Protein AF-A0A938X0Y0-F1 (afdb_monomer_lite)

pLDDT: mean 92.91, std 8.95, range [56.06, 98.44]

Secondary structure (DSSP, 8-state):
-HHHHHTTT-HHHHHHHHHHHHHTHHHHHHHHHHHHHHHHHTHHHHHHHHHHHHHHHHHHHHHHHHHHHHHHHHHHHHTT-HHHHHHHHH-HHHHHHHHHHTT-

Organism: NCBI:txid1871024

Foldseek 3Di:
DVVLVVCVVPPVSVVVVVVVCVVCVVVVVVVVVVVVVVCVVCVVVVVVVVVVVVVVVVVVVVVVVVVLLVVLVVVCVVVVVVVLNVVCVVDVVSVVVSCVVVVD

Sequence (104 aa):
MEEYQKHTKDKLYQSVMDIIVRANHEMFEEAKEMCDALRELFADEFKENRQEGLQEGRQEGLQKGRSEINRLILKLSELGRTDDILKAAQDPAYQEQLLKELHL

Radius of gyration: 26.64 Å; chains: 1; bounding box: 43×38×66 Å

Structure (mmCIF, N/CA/C/O backbone):
data_AF-A0A938X0Y0-F1
#
_entry.id   AF-A0A938X0Y0-F1
#
loop_
_atom_site.group_PDB
_atom_site.id
_atom_site.type_symbol
_atom_site.label_atom_id
_atom_site.label_alt_id
_atom_site.label_comp_id
_atom_site.label_asym_id
_atom_site.label_entity_id
_atom_site.label_seq_id
_atom_site.pdbx_PDB_ins_code
_atom_site.Cartn_x
_atom_site.Cartn_y
_atom_site.Cartn_z
_atom_site.occupancy
_atom_site.B_iso_or_equiv
_atom_site.auth_seq_id
_atom_site.auth_comp_id
_atom_site.auth_asym_id
_atom_site.auth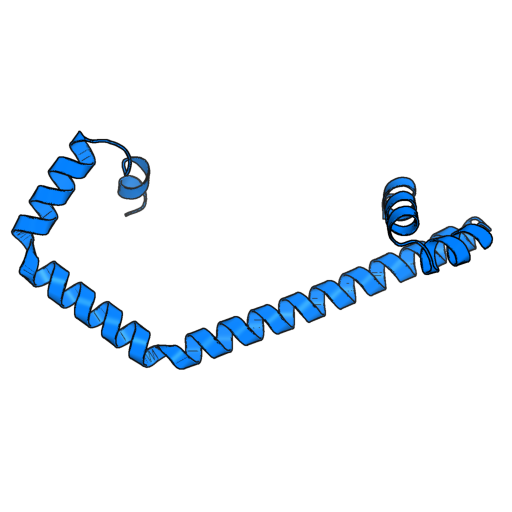_atom_id
_atom_site.pdbx_PDB_model_num
ATOM 1 N N . MET A 1 1 ? 22.850 11.785 -16.398 1.00 56.69 1 MET A N 1
ATOM 2 C CA . MET A 1 1 ? 21.398 11.538 -16.572 1.00 56.69 1 MET A CA 1
ATOM 3 C C . MET A 1 1 ? 20.553 12.300 -15.550 1.00 56.69 1 MET A C 1
ATOM 5 O O . MET A 1 1 ? 19.610 12.955 -15.960 1.00 56.69 1 MET A O 1
ATOM 9 N N . GLU A 1 2 ? 20.882 12.306 -14.254 1.00 56.06 2 GLU A N 1
ATOM 10 C CA . GLU A 1 2 ? 20.095 13.049 -13.241 1.00 56.06 2 GLU A CA 1
ATOM 11 C C . GLU A 1 2 ? 20.083 14.576 -13.440 1.00 56.06 2 GLU A C 1
ATOM 13 O O . GLU A 1 2 ? 19.043 15.213 -13.297 1.00 56.06 2 GLU A O 1
ATOM 18 N N . GLU A 1 3 ? 21.203 15.181 -13.847 1.00 63.69 3 GLU A N 1
ATOM 19 C CA . GLU A 1 3 ? 21.230 16.606 -14.223 1.00 63.69 3 GLU A CA 1
ATOM 20 C C . GLU A 1 3 ? 20.402 16.902 -15.482 1.00 63.69 3 GLU A C 1
ATOM 22 O O . GLU A 1 3 ? 19.782 17.958 -15.569 1.00 63.69 3 GLU A O 1
ATOM 27 N N . TYR A 1 4 ? 20.301 15.939 -16.408 1.00 61.44 4 TYR A N 1
ATOM 28 C CA . TYR A 1 4 ? 19.458 16.053 -17.605 1.00 61.44 4 TYR A CA 1
ATOM 29 C C . TYR A 1 4 ? 17.969 16.073 -17.239 1.00 61.44 4 TYR A C 1
ATOM 31 O O . TYR A 1 4 ? 17.189 16.819 -17.831 1.00 61.44 4 TYR A O 1
ATOM 39 N N . GLN A 1 5 ? 17.563 15.301 -16.225 1.00 64.12 5 GLN A N 1
ATOM 40 C CA . GLN A 1 5 ? 16.169 15.238 -15.781 1.00 64.12 5 GLN A CA 1
ATOM 41 C C . GLN A 1 5 ? 15.659 16.580 -15.236 1.00 64.12 5 GLN A C 1
ATOM 43 O O . GLN A 1 5 ? 14.490 16.908 -15.438 1.00 64.12 5 GLN A O 1
ATOM 48 N N . LYS A 1 6 ? 16.528 17.397 -14.623 1.00 75.44 6 LYS A N 1
ATOM 49 C CA . LYS A 1 6 ? 16.171 18.707 -14.041 1.00 75.44 6 LYS A CA 1
ATOM 50 C C . LYS A 1 6 ? 15.736 19.744 -15.085 1.00 75.44 6 LYS A C 1
ATOM 52 O O . LYS A 1 6 ? 14.957 20.636 -14.761 1.00 75.44 6 LYS A O 1
ATOM 57 N N . HIS A 1 7 ? 16.184 19.601 -16.333 1.00 76.38 7 HIS A N 1
ATOM 58 C CA . HIS A 1 7 ? 15.926 20.547 -17.427 1.00 76.38 7 HIS A CA 1
ATOM 59 C C . HIS A 1 7 ? 15.012 19.978 -18.520 1.00 76.38 7 HIS A C 1
ATOM 61 O O . HIS A 1 7 ? 14.861 20.568 -19.585 1.00 76.38 7 HIS A O 1
ATOM 67 N N . THR A 1 8 ? 14.326 18.864 -18.249 1.00 68.31 8 THR A N 1
ATOM 68 C CA . THR A 1 8 ? 13.420 18.191 -19.203 1.00 68.31 8 THR A CA 1
ATOM 69 C C . THR A 1 8 ? 12.276 19.063 -19.721 1.00 68.31 8 THR A C 1
ATOM 71 O O . THR A 1 8 ? 11.734 18.781 -20.789 1.00 68.31 8 THR A O 1
ATOM 74 N N . LYS A 1 9 ? 11.905 20.122 -18.993 1.00 79.31 9 LYS A N 1
ATOM 75 C CA . LYS A 1 9 ? 10.863 21.084 -19.391 1.00 79.31 9 LYS A CA 1
ATOM 76 C C . LYS A 1 9 ? 11.409 22.346 -20.079 1.00 79.31 9 LYS A C 1
ATOM 78 O O . LYS A 1 9 ? 10.615 23.179 -20.507 1.00 79.31 9 LYS A O 1
ATOM 83 N N . ASP A 1 10 ? 12.729 22.510 -20.171 1.00 90.44 10 ASP A N 1
ATOM 84 C CA . ASP A 1 10 ? 13.368 23.664 -20.810 1.00 90.44 10 ASP A CA 1
ATOM 85 C C . ASP A 1 10 ? 13.421 23.481 -22.337 1.00 90.44 10 ASP A C 1
ATOM 87 O O . ASP A 1 10 ? 13.921 22.476 -22.845 1.00 90.44 10 ASP A O 1
ATOM 91 N N . LYS A 1 11 ? 12.919 24.471 -23.085 1.00 88.44 11 LYS A N 1
ATOM 92 C CA . LYS A 1 11 ? 12.840 24.427 -24.555 1.00 88.44 11 LYS A CA 1
ATOM 93 C C . LYS A 1 11 ? 14.208 24.404 -25.234 1.00 88.44 11 LYS A C 1
ATOM 95 O O . LYS A 1 11 ? 14.354 23.757 -26.272 1.00 88.44 11 LYS A O 1
ATOM 100 N N . LEU A 1 12 ? 15.197 25.112 -24.689 1.00 87.19 12 LEU A N 1
ATOM 101 C CA . LEU A 1 12 ? 16.545 25.131 -25.254 1.00 87.19 12 LEU A CA 1
ATOM 102 C C . LEU A 1 12 ? 17.204 23.768 -25.050 1.00 87.19 12 LEU A C 1
ATOM 104 O O . LEU A 1 12 ? 17.816 23.230 -25.968 1.00 87.19 12 LEU A O 1
ATOM 108 N N . TYR A 1 13 ? 16.992 23.176 -23.876 1.00 85.44 13 TYR A N 1
ATOM 109 C CA . TYR A 1 13 ? 17.501 21.851 -23.547 1.00 85.44 13 TYR A CA 1
ATOM 110 C C . TYR A 1 13 ? 16.877 20.758 -24.419 1.00 85.44 13 TYR A C 1
ATOM 112 O O . TYR A 1 13 ? 17.591 19.932 -24.979 1.00 85.44 13 TYR A O 1
ATOM 120 N N . GLN A 1 14 ? 15.555 20.804 -24.611 1.00 84.62 14 GLN A N 1
ATOM 121 C CA . GLN A 1 14 ? 14.851 19.920 -25.543 1.00 84.62 14 GLN A CA 1
ATOM 122 C C . GLN A 1 14 ? 15.371 20.069 -26.978 1.00 84.62 14 GLN A C 1
ATOM 124 O O . GLN A 1 14 ? 15.600 19.065 -27.643 1.00 84.62 14 GLN A O 1
ATOM 129 N N . SER A 1 15 ? 15.613 21.302 -27.439 1.00 90.62 15 SER A N 1
ATOM 130 C CA . SER A 1 15 ? 16.130 21.561 -28.792 1.00 90.62 15 SER A CA 1
ATOM 131 C C . SER A 1 15 ? 17.540 20.997 -28.991 1.00 90.62 15 SER A C 1
ATOM 133 O O . SER A 1 15 ? 17.821 20.385 -30.018 1.00 90.62 15 SER A O 1
ATOM 135 N N . VAL A 1 16 ? 18.431 21.165 -28.007 1.00 89.19 16 VAL A N 1
ATOM 136 C CA . VAL A 1 16 ? 19.791 20.603 -28.057 1.00 89.19 16 VAL A CA 1
ATOM 137 C C . VAL A 1 16 ? 19.754 19.075 -27.986 1.00 89.19 16 VAL A C 1
ATOM 139 O O . VAL A 1 16 ? 20.443 18.415 -28.760 1.00 89.19 16 VAL A O 1
ATOM 142 N N . MET A 1 17 ? 18.919 18.505 -27.114 1.00 86.56 17 MET A N 1
ATOM 143 C CA . MET A 1 17 ? 18.736 17.055 -27.008 1.00 86.56 17 MET A CA 1
ATOM 144 C C . MET A 1 17 ? 18.234 16.454 -28.324 1.00 86.56 17 MET A C 1
ATOM 146 O O . MET A 1 17 ? 18.763 15.447 -28.778 1.00 86.56 17 MET A O 1
ATOM 150 N N . ASP A 1 18 ? 17.260 17.095 -28.968 1.00 87.69 18 ASP A N 1
ATOM 151 C CA . ASP A 1 18 ? 16.726 16.664 -30.258 1.00 87.69 18 ASP A CA 1
ATOM 152 C C . ASP A 1 18 ? 17.795 16.672 -31.367 1.00 87.69 18 ASP A C 1
ATOM 154 O O . ASP A 1 18 ? 17.884 15.725 -32.145 1.00 87.69 18 ASP A O 1
ATOM 158 N N . ILE A 1 19 ? 18.675 17.683 -31.406 1.00 92.38 19 ILE A N 1
ATOM 159 C CA . ILE A 1 19 ? 19.820 17.704 -32.334 1.00 92.38 19 ILE A CA 1
ATOM 160 C C . ILE A 1 19 ? 20.770 16.531 -32.057 1.00 92.38 19 ILE A C 1
ATOM 162 O O . ILE A 1 19 ? 21.205 15.866 -32.996 1.00 92.38 19 ILE A O 1
ATOM 166 N N . ILE A 1 20 ? 21.081 16.257 -30.785 1.00 90.19 20 ILE A N 1
ATOM 167 C CA . ILE A 1 20 ? 21.983 15.164 -30.387 1.00 90.19 20 ILE A CA 1
ATOM 168 C C . ILE A 1 20 ? 21.394 13.800 -30.760 1.00 90.19 20 ILE A C 1
ATOM 170 O O . ILE A 1 20 ? 22.111 12.960 -31.303 1.00 90.19 20 ILE A O 1
ATOM 174 N N . VAL A 1 21 ? 20.104 13.578 -30.497 1.00 88.88 21 VAL A N 1
ATOM 175 C CA . VAL A 1 21 ? 19.412 12.326 -30.838 1.00 88.88 21 VAL A CA 1
ATOM 176 C C . VAL A 1 21 ? 19.357 12.142 -32.352 1.00 88.88 21 VAL A C 1
ATOM 178 O O . VAL A 1 21 ? 19.672 11.061 -32.836 1.00 88.88 21 VAL A O 1
ATOM 181 N N . ARG A 1 22 ? 19.048 13.199 -33.117 1.00 92.12 22 ARG A N 1
ATOM 182 C CA . ARG A 1 22 ? 19.049 13.141 -34.588 1.00 92.12 22 ARG A CA 1
ATOM 183 C C . ARG A 1 22 ? 20.434 12.863 -35.166 1.00 92.12 22 ARG A C 1
ATOM 185 O O . ARG A 1 22 ? 20.548 12.082 -36.104 1.00 92.12 22 ARG A O 1
ATOM 192 N N . ALA A 1 23 ? 21.481 13.473 -34.610 1.00 95.31 23 ALA A N 1
ATOM 193 C CA . ALA A 1 23 ? 22.857 13.254 -35.054 1.00 95.31 23 ALA A CA 1
ATOM 194 C C . ALA A 1 23 ? 23.357 11.826 -34.771 1.00 95.31 23 ALA A C 1
ATOM 196 O O . ALA A 1 23 ? 24.213 11.336 -35.498 1.00 95.31 23 ALA A O 1
ATOM 197 N N . ASN A 1 24 ? 22.815 11.164 -33.744 1.00 92.75 24 ASN A N 1
ATOM 198 C CA . ASN A 1 24 ? 23.195 9.809 -33.333 1.00 92.75 24 ASN A CA 1
ATOM 199 C C . ASN A 1 24 ? 22.053 8.795 -33.535 1.00 92.75 24 ASN A C 1
ATOM 201 O O . ASN A 1 24 ? 21.948 7.833 -32.778 1.00 92.75 24 ASN A O 1
ATOM 205 N N . HIS A 1 25 ? 21.177 9.025 -34.519 1.00 91.75 25 HIS A N 1
ATOM 206 C CA . HIS A 1 25 ? 19.918 8.289 -34.668 1.00 91.75 25 HIS A CA 1
ATOM 207 C C . HIS A 1 25 ? 20.098 6.765 -34.695 1.00 91.75 25 HIS A C 1
ATOM 209 O O . HIS A 1 25 ? 19.419 6.074 -33.943 1.00 91.75 25 HIS A O 1
ATOM 215 N N . GLU A 1 26 ? 21.047 6.256 -35.487 1.00 93.75 26 GLU A N 1
ATOM 216 C CA . GLU A 1 26 ? 21.318 4.814 -35.609 1.00 93.75 26 GLU A CA 1
ATOM 217 C C . GLU A 1 26 ? 21.705 4.194 -34.260 1.00 93.75 26 GLU A C 1
ATOM 219 O O . GLU A 1 26 ? 21.086 3.229 -33.823 1.00 93.75 26 GLU A O 1
ATOM 224 N N . MET A 1 27 ? 22.639 4.817 -33.532 1.00 92.38 27 MET A N 1
ATOM 225 C CA . MET A 1 27 ? 23.035 4.355 -32.196 1.00 92.38 27 MET A CA 1
ATOM 226 C C . MET A 1 27 ? 21.871 4.362 -31.196 1.00 92.38 27 MET A C 1
ATOM 228 O O . MET A 1 27 ? 21.796 3.495 -30.327 1.00 92.38 27 MET A O 1
ATOM 232 N N . PHE A 1 28 ? 20.979 5.354 -31.272 1.00 90.19 28 PHE A N 1
ATOM 233 C CA . PHE A 1 28 ? 19.819 5.428 -30.383 1.00 90.19 28 PHE A CA 1
ATOM 234 C C . PHE A 1 28 ? 18.756 4.380 -30.720 1.00 90.19 28 PHE A C 1
ATOM 236 O O . PHE A 1 28 ? 18.164 3.826 -29.792 1.00 90.19 28 PHE A O 1
ATOM 243 N N . GLU A 1 29 ? 18.516 4.095 -32.002 1.00 91.94 29 GLU A N 1
ATOM 244 C CA . GLU A 1 29 ? 17.595 3.027 -32.399 1.00 91.94 29 GLU A CA 1
ATOM 245 C C . GLU A 1 29 ? 18.154 1.649 -32.028 1.00 91.94 29 GLU A C 1
ATOM 247 O O . GLU A 1 29 ? 17.438 0.881 -31.398 1.00 91.94 29 GLU A O 1
ATOM 252 N N . GLU A 1 30 ? 19.440 1.366 -32.261 1.00 93.62 30 GLU A N 1
ATOM 253 C CA . GLU A 1 30 ? 20.067 0.106 -31.820 1.00 93.62 30 GLU A CA 1
ATOM 254 C C . GLU A 1 30 ? 19.972 -0.080 -30.298 1.00 93.62 30 GLU A C 1
ATOM 256 O O . GLU A 1 30 ? 19.603 -1.146 -29.798 1.00 93.62 30 GLU A O 1
ATOM 261 N N . ALA A 1 31 ? 20.258 0.979 -29.532 1.00 92.12 31 ALA A N 1
ATOM 262 C CA . ALA A 1 31 ? 20.13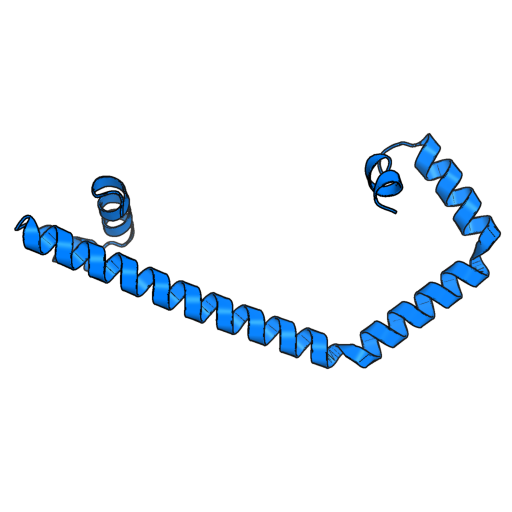2 0.942 -28.079 1.00 92.12 31 ALA A CA 1
ATOM 263 C C . ALA A 1 31 ? 18.681 0.696 -27.634 1.00 92.12 31 ALA A C 1
ATOM 265 O O . ALA A 1 31 ? 18.445 -0.008 -26.647 1.00 92.12 31 ALA A O 1
ATOM 266 N N . LYS A 1 32 ? 17.705 1.265 -28.348 1.00 91.50 32 LYS A N 1
ATOM 267 C CA . LYS A 1 32 ? 16.278 1.085 -28.079 1.00 91.50 32 LYS A CA 1
ATOM 268 C C . LYS A 1 32 ? 15.810 -0.327 -28.423 1.00 91.50 32 LYS A C 1
ATOM 270 O O . LYS A 1 32 ? 15.167 -0.940 -27.578 1.00 91.50 32 LYS A O 1
ATOM 275 N N . GLU A 1 33 ? 16.178 -0.863 -29.584 1.00 95.75 33 GLU A N 1
ATOM 276 C CA . GLU A 1 33 ? 15.878 -2.245 -29.976 1.00 95.75 33 GLU A CA 1
ATOM 277 C C . GLU A 1 33 ? 16.458 -3.240 -28.969 1.00 95.75 33 GLU A C 1
ATOM 279 O O . GLU A 1 33 ? 15.763 -4.151 -28.522 1.00 95.75 33 GLU A O 1
ATOM 284 N N . MET A 1 34 ? 17.698 -3.021 -28.521 1.00 94.94 34 MET A N 1
ATOM 285 C CA . MET A 1 34 ? 18.298 -3.833 -27.465 1.00 94.94 34 MET A CA 1
ATOM 286 C C . MET A 1 34 ? 17.517 -3.719 -26.146 1.00 94.94 34 MET A C 1
ATOM 288 O O . MET A 1 34 ? 17.289 -4.727 -25.481 1.00 94.94 34 MET A O 1
ATOM 292 N N . CYS A 1 35 ? 17.077 -2.517 -25.755 1.00 95.19 35 CYS A N 1
ATOM 293 C CA . CYS A 1 35 ? 16.248 -2.340 -24.559 1.00 95.19 35 CYS A CA 1
ATOM 294 C C . CYS A 1 35 ? 14.906 -3.068 -24.673 1.00 95.19 35 CYS A C 1
ATOM 296 O O . CYS A 1 35 ? 14.452 -3.654 -23.691 1.00 95.19 35 CYS A O 1
ATOM 298 N N . ASP A 1 36 ? 14.270 -3.027 -25.840 1.00 96.44 36 ASP A N 1
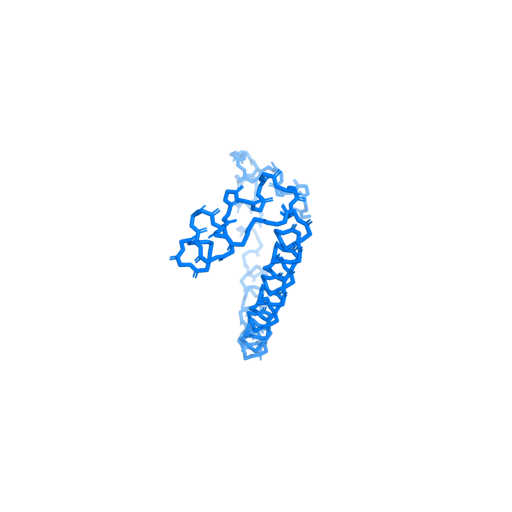ATOM 299 C CA . ASP A 1 36 ? 12.993 -3.692 -26.078 1.00 96.44 36 ASP A CA 1
ATOM 300 C C . ASP A 1 36 ? 13.170 -5.220 -26.072 1.00 96.44 36 ASP A C 1
ATOM 302 O O . ASP A 1 36 ? 12.440 -5.903 -25.355 1.00 96.44 36 ASP A O 1
ATOM 306 N N . ALA A 1 37 ? 14.220 -5.750 -26.709 1.00 96.56 37 ALA A N 1
ATOM 307 C CA . ALA A 1 37 ? 14.570 -7.172 -26.653 1.00 96.56 37 ALA A CA 1
ATOM 308 C C . ALA A 1 37 ? 14.886 -7.647 -25.224 1.00 96.56 37 ALA A C 1
ATOM 310 O O . ALA A 1 37 ? 14.462 -8.728 -24.820 1.00 96.56 37 ALA A O 1
ATOM 311 N N . LEU A 1 38 ? 15.586 -6.835 -24.424 1.00 96.44 38 LEU A N 1
ATOM 312 C CA . LEU A 1 38 ? 15.819 -7.132 -23.007 1.00 96.44 38 LEU A CA 1
ATOM 313 C C . LEU A 1 38 ? 14.509 -7.126 -22.209 1.00 96.44 38 LEU A C 1
ATOM 315 O O . LEU A 1 38 ? 14.303 -7.999 -21.369 1.00 96.44 38 LEU A O 1
ATOM 319 N N . ARG A 1 39 ? 13.596 -6.179 -22.463 1.00 95.00 39 ARG A N 1
ATOM 320 C CA . ARG A 1 39 ? 12.277 -6.178 -21.806 1.00 95.00 39 ARG A CA 1
ATOM 321 C C . ARG A 1 39 ? 11.451 -7.399 -22.175 1.00 95.00 39 ARG A C 1
ATOM 323 O O . ARG A 1 39 ? 10.753 -7.910 -21.307 1.00 95.00 39 ARG A O 1
ATOM 330 N N . GLU A 1 40 ? 11.513 -7.844 -23.425 1.00 96.62 40 GLU A N 1
ATOM 331 C CA . GLU A 1 40 ? 10.853 -9.071 -23.867 1.00 96.62 40 GLU A CA 1
ATOM 332 C C . GLU A 1 40 ? 11.474 -10.306 -23.208 1.00 96.62 40 GLU A C 1
ATOM 334 O O . GLU A 1 40 ? 10.739 -11.141 -22.683 1.00 96.62 40 GLU A O 1
ATOM 339 N N . LEU A 1 41 ? 12.808 -10.379 -23.147 1.00 97.62 41 LEU A N 1
ATOM 340 C CA . LEU A 1 41 ? 13.541 -11.474 -22.507 1.00 97.62 41 LEU A CA 1
ATOM 341 C C . LEU A 1 41 ? 13.169 -11.634 -21.026 1.00 97.62 41 LEU A C 1
ATOM 343 O O . LEU A 1 41 ? 12.987 -12.754 -20.558 1.00 97.62 41 LEU A O 1
ATOM 347 N N . PHE A 1 42 ? 13.019 -10.520 -20.306 1.00 97.00 42 PHE A N 1
ATOM 348 C CA . PHE A 1 42 ? 12.685 -10.496 -18.878 1.00 97.00 42 PHE A CA 1
ATOM 349 C C . PHE A 1 42 ? 11.194 -10.246 -18.599 1.00 97.00 42 PHE A C 1
ATOM 351 O O . PHE A 1 42 ? 10.810 -9.959 -17.464 1.00 97.00 42 PHE A O 1
ATOM 358 N N . ALA A 1 43 ? 10.326 -10.331 -19.614 1.00 96.75 43 ALA A N 1
ATOM 359 C CA . ALA A 1 43 ? 8.919 -9.957 -19.479 1.00 96.75 43 ALA A CA 1
ATOM 360 C C . ALA A 1 43 ? 8.194 -10.768 -18.398 1.00 96.75 43 ALA A C 1
ATOM 362 O O . ALA A 1 43 ? 7.358 -10.223 -17.674 1.00 96.75 43 ALA A O 1
ATOM 363 N N . ASP A 1 44 ? 8.504 -12.058 -18.290 1.00 96.25 44 ASP A N 1
ATOM 364 C CA . ASP A 1 44 ? 7.877 -12.937 -17.308 1.00 96.25 44 ASP A CA 1
ATOM 365 C C . ASP A 1 44 ? 8.444 -12.714 -15.904 1.00 96.25 44 ASP A C 1
ATOM 367 O O . ASP A 1 44 ? 7.657 -12.543 -14.976 1.00 96.25 44 ASP A O 1
ATOM 371 N N . GLU A 1 45 ? 9.759 -12.529 -15.757 1.00 97.25 45 GLU A N 1
ATOM 372 C CA . GLU A 1 45 ? 10.370 -12.142 -14.477 1.00 97.25 45 GLU A CA 1
ATOM 373 C C . GLU A 1 45 ? 9.796 -10.816 -13.953 1.00 97.25 45 GLU A C 1
ATOM 375 O O . GLU A 1 45 ? 9.497 -10.680 -12.767 1.00 97.25 45 GLU A O 1
ATOM 380 N N . PHE A 1 46 ? 9.568 -9.818 -14.815 1.00 95.69 46 PHE A N 1
ATOM 381 C CA . PHE A 1 46 ? 8.922 -8.569 -14.395 1.00 95.69 46 PHE A CA 1
ATOM 382 C C . PHE A 1 46 ? 7.476 -8.776 -13.938 1.00 95.69 46 PHE A C 1
ATOM 384 O O . PHE A 1 46 ? 7.029 -8.118 -12.992 1.00 95.69 46 PHE A O 1
ATOM 391 N N . LYS A 1 47 ? 6.725 -9.670 -14.592 1.00 96.62 47 LYS A N 1
ATOM 392 C CA . LYS A 1 47 ? 5.360 -10.006 -14.165 1.00 96.62 47 LYS A CA 1
ATOM 393 C C . LYS A 1 47 ? 5.370 -10.729 -12.825 1.00 96.62 47 LYS A C 1
ATOM 395 O O . LYS A 1 47 ? 4.561 -10.369 -11.973 1.00 96.62 47 LYS A O 1
ATOM 400 N N . GLU A 1 48 ? 6.253 -11.706 -12.647 1.00 97.50 48 GLU A N 1
ATOM 401 C CA . GLU A 1 48 ? 6.405 -12.474 -11.409 1.00 97.50 48 GLU A CA 1
ATOM 402 C C . GLU A 1 48 ? 6.784 -11.554 -10.251 1.00 97.50 48 GLU A C 1
ATOM 404 O O . GLU A 1 48 ? 6.006 -11.432 -9.308 1.00 97.50 48 GLU A O 1
ATOM 409 N N . ASN A 1 49 ? 7.856 -10.772 -10.389 1.00 97.25 49 ASN A N 1
ATOM 410 C CA . ASN A 1 49 ? 8.280 -9.794 -9.382 1.00 97.25 49 ASN A CA 1
ATOM 411 C C . ASN A 1 49 ? 7.158 -8.804 -9.018 1.00 97.25 49 ASN A C 1
ATOM 413 O O . ASN A 1 49 ? 6.957 -8.457 -7.853 1.00 97.25 49 ASN A O 1
ATOM 417 N N . ARG A 1 50 ? 6.377 -8.343 -10.007 1.00 97.44 50 ARG A N 1
ATOM 418 C CA . ARG A 1 50 ? 5.226 -7.466 -9.750 1.00 97.44 50 ARG A CA 1
ATOM 419 C C . ARG A 1 50 ? 4.127 -8.185 -8.970 1.00 97.44 50 ARG A C 1
ATOM 421 O O . ARG A 1 50 ? 3.494 -7.570 -8.113 1.00 97.44 50 ARG A O 1
ATOM 428 N N . GLN A 1 51 ? 3.846 -9.443 -9.293 1.00 97.88 51 GLN A N 1
ATOM 429 C CA . GLN A 1 51 ? 2.852 -10.235 -8.573 1.00 97.88 51 GLN A CA 1
ATOM 430 C C . GLN A 1 51 ? 3.302 -10.534 -7.145 1.00 97.88 51 GLN A C 1
ATOM 432 O O . GLN A 1 51 ? 2.490 -10.384 -6.236 1.00 97.88 51 GLN A O 1
ATOM 437 N N . GLU A 1 52 ? 4.566 -10.895 -6.943 1.00 97.94 52 GLU A N 1
ATOM 438 C CA . GLU A 1 52 ? 5.161 -11.102 -5.622 1.00 97.94 52 GLU A CA 1
ATOM 439 C C . GLU A 1 52 ? 5.060 -9.833 -4.779 1.00 97.94 52 GLU A C 1
ATOM 441 O O . GLU A 1 52 ? 4.443 -9.865 -3.718 1.00 97.94 52 GLU A O 1
ATOM 446 N N . GLY A 1 53 ? 5.497 -8.682 -5.297 1.00 98.25 53 GLY A N 1
ATOM 447 C CA . GLY A 1 53 ? 5.387 -7.412 -4.572 1.00 98.25 53 GLY A CA 1
ATOM 448 C C . GLY A 1 53 ? 3.941 -7.029 -4.220 1.00 98.25 53 GLY A C 1
ATOM 449 O O . GLY A 1 53 ? 3.671 -6.502 -3.139 1.00 98.25 53 GLY A O 1
ATOM 450 N N . LEU A 1 54 ? 2.970 -7.332 -5.091 1.00 98.12 54 LEU A N 1
ATOM 451 C CA . LEU A 1 54 ? 1.546 -7.137 -4.782 1.00 98.12 54 LEU A CA 1
ATOM 452 C C . LEU A 1 54 ? 1.047 -8.097 -3.693 1.00 98.12 54 LEU A C 1
ATOM 454 O O . LEU A 1 54 ? 0.214 -7.709 -2.868 1.00 98.12 54 LEU A O 1
ATOM 458 N N . GLN A 1 55 ? 1.515 -9.345 -3.699 1.00 98.25 55 GLN A N 1
ATOM 459 C CA . GLN A 1 55 ? 1.167 -10.334 -2.683 1.00 98.25 55 GLN A CA 1
ATOM 460 C C . GLN A 1 55 ? 1.773 -9.969 -1.329 1.00 98.25 55 GLN A C 1
ATOM 462 O O . GLN A 1 55 ? 1.040 -9.943 -0.340 1.00 98.25 55 GLN A O 1
ATOM 467 N N . GLU A 1 56 ? 3.057 -9.625 -1.288 1.00 98.19 56 GLU A N 1
ATOM 468 C CA . GLU A 1 56 ? 3.755 -9.168 -0.087 1.00 98.19 56 GLU A CA 1
ATOM 469 C C . GLU A 1 56 ? 3.086 -7.923 0.491 1.00 98.19 56 GLU A C 1
ATOM 471 O O . GLU A 1 56 ? 2.686 -7.930 1.654 1.00 98.19 56 GLU A O 1
ATOM 476 N N . GLY A 1 57 ? 2.836 -6.900 -0.333 1.00 98.44 57 GLY A N 1
ATOM 477 C CA . GLY A 1 57 ? 2.163 -5.680 0.112 1.00 98.44 57 GLY A CA 1
ATOM 478 C C . GLY A 1 57 ? 0.753 -5.939 0.655 1.00 98.44 57 GLY A C 1
ATOM 479 O O . GLY A 1 57 ? 0.344 -5.346 1.656 1.00 98.44 57 GLY A O 1
ATOM 480 N N . ARG A 1 58 ? 0.003 -6.875 0.053 1.00 98.31 58 ARG A N 1
ATOM 481 C CA . ARG A 1 58 ? -1.304 -7.297 0.580 1.00 98.31 58 ARG A CA 1
ATOM 482 C C . ARG A 1 58 ? -1.163 -8.020 1.919 1.00 98.31 58 ARG A C 1
ATOM 484 O O . ARG A 1 58 ? -1.950 -7.753 2.826 1.00 98.31 58 ARG A O 1
ATOM 491 N N . GLN A 1 59 ? -0.211 -8.943 2.048 1.00 98.25 59 GLN A N 1
ATOM 492 C CA . GLN A 1 59 ? 0.015 -9.673 3.295 1.00 98.25 59 GLN A CA 1
ATOM 493 C C . GLN A 1 59 ? 0.451 -8.732 4.419 1.00 98.25 59 GLN A C 1
ATOM 495 O O . GLN A 1 59 ? -0.115 -8.795 5.509 1.00 98.25 59 GLN A O 1
ATOM 500 N N . GLU A 1 60 ? 1.385 -7.823 4.145 1.00 98.19 60 GLU A N 1
ATOM 501 C CA . GLU A 1 60 ? 1.848 -6.820 5.099 1.00 98.19 60 GLU A CA 1
ATOM 502 C C . GLU A 1 60 ? 0.698 -5.901 5.534 1.00 98.19 60 GLU A C 1
ATOM 504 O O . GLU A 1 60 ? 0.497 -5.688 6.730 1.00 98.19 60 GLU A O 1
ATOM 509 N N . GLY A 1 61 ? -0.120 -5.422 4.589 1.00 98.06 61 GLY A N 1
ATOM 510 C CA . GLY A 1 61 ? -1.303 -4.613 4.892 1.00 98.06 61 GLY A CA 1
ATOM 511 C C . GLY A 1 61 ? -2.321 -5.347 5.771 1.00 98.06 61 GLY A C 1
ATOM 512 O O . GLY A 1 61 ? -2.822 -4.784 6.744 1.00 98.06 61 GLY A O 1
ATOM 513 N N . LEU A 1 62 ? -2.587 -6.627 5.490 1.00 97.94 62 LEU A N 1
ATOM 514 C CA . LEU A 1 62 ? -3.475 -7.455 6.313 1.00 97.94 62 LEU A CA 1
ATOM 515 C C . LEU A 1 62 ? -2.913 -7.690 7.720 1.00 97.94 62 LEU A C 1
ATOM 517 O O . LEU A 1 62 ? -3.672 -7.673 8.690 1.00 97.94 62 LEU A O 1
ATOM 521 N N . GLN A 1 63 ? -1.604 -7.920 7.848 1.00 97.94 63 GLN A N 1
ATOM 522 C CA . GLN A 1 63 ? -0.957 -8.091 9.149 1.00 97.94 63 GLN A CA 1
ATOM 523 C C . GLN A 1 63 ? -0.991 -6.799 9.970 1.00 97.94 63 GLN A C 1
ATOM 525 O O . GLN A 1 63 ? -1.373 -6.845 11.141 1.00 97.94 63 GLN A O 1
ATOM 530 N N . LYS A 1 64 ? -0.661 -5.654 9.357 1.00 96.88 64 LYS A N 1
ATOM 531 C CA . LYS A 1 64 ? -0.750 -4.331 9.993 1.00 96.88 64 LYS A CA 1
ATOM 532 C C . LYS A 1 64 ? -2.169 -4.043 10.467 1.00 96.88 64 LYS A C 1
ATOM 534 O O . LYS A 1 64 ? -2.355 -3.809 11.656 1.00 96.88 64 LYS A O 1
ATOM 539 N N . GLY A 1 65 ? -3.164 -4.205 9.593 1.00 96.12 65 GLY A N 1
ATOM 540 C CA . GLY A 1 65 ? -4.567 -4.004 9.954 1.00 96.12 65 GLY A CA 1
ATOM 541 C C . GLY A 1 65 ? -5.016 -4.910 11.105 1.00 96.12 65 GLY A C 1
ATOM 542 O O . GLY A 1 65 ? -5.610 -4.439 12.068 1.00 96.12 65 GLY A O 1
ATOM 543 N N . ARG A 1 66 ? -4.669 -6.207 11.087 1.00 97.06 66 ARG A N 1
ATOM 544 C CA . ARG A 1 66 ? -4.966 -7.113 12.216 1.00 97.06 66 ARG A CA 1
ATOM 545 C C . ARG A 1 66 ? -4.316 -6.650 13.520 1.00 97.06 66 ARG A C 1
ATOM 547 O O . ARG A 1 66 ? -4.950 -6.727 14.568 1.00 97.06 66 ARG A O 1
ATOM 554 N N . SER A 1 67 ? -3.069 -6.189 13.463 1.00 97.06 67 SER A N 1
ATOM 555 C CA . SER A 1 67 ? -2.348 -5.679 14.631 1.00 97.06 67 SER A CA 1
ATOM 556 C C . SER A 1 67 ? -3.004 -4.416 15.199 1.00 97.06 67 SER A C 1
ATOM 558 O O . SER A 1 67 ? -3.243 -4.340 16.405 1.00 97.06 67 SER A O 1
ATOM 560 N N . GLU A 1 68 ? -3.371 -3.464 14.338 1.00 96.62 68 GLU A N 1
ATOM 561 C CA . GLU A 1 68 ? -4.068 -2.227 14.715 1.00 96.62 68 GLU A CA 1
ATOM 562 C C . GLU A 1 68 ? -5.417 -2.521 15.380 1.00 96.62 68 GLU A C 1
ATOM 564 O O . GLU A 1 68 ? -5.690 -2.011 16.468 1.00 96.62 68 GLU A O 1
ATOM 569 N N . ILE A 1 69 ? -6.222 -3.418 14.799 1.00 96.38 69 ILE A N 1
ATOM 570 C CA . ILE A 1 69 ? -7.519 -3.800 15.374 1.00 96.38 69 ILE A CA 1
ATOM 571 C C . ILE A 1 69 ? -7.354 -4.532 16.704 1.00 96.38 69 ILE A C 1
ATOM 573 O O . ILE A 1 69 ? -8.074 -4.237 17.657 1.00 96.38 69 ILE A O 1
ATOM 577 N N . ASN A 1 70 ? -6.385 -5.439 16.820 1.00 97.56 70 ASN A N 1
ATOM 578 C CA . ASN A 1 70 ? -6.112 -6.105 18.093 1.00 97.56 70 ASN A CA 1
ATOM 579 C C . ASN A 1 70 ? -5.707 -5.095 19.174 1.00 97.56 70 ASN A C 1
ATOM 581 O O . ASN A 1 70 ? 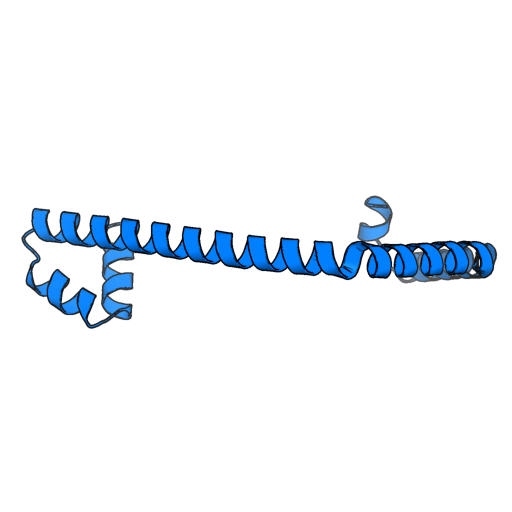-6.183 -5.178 20.308 1.00 97.56 70 ASN A O 1
ATOM 585 N N . ARG A 1 71 ? -4.870 -4.113 18.822 1.00 97.75 71 ARG A N 1
ATOM 586 C CA . ARG A 1 71 ? -4.451 -3.047 19.736 1.00 97.75 71 ARG A CA 1
ATOM 587 C C . ARG A 1 71 ? -5.632 -2.176 20.161 1.00 97.75 71 ARG A C 1
ATOM 589 O O . ARG A 1 71 ? -5.752 -1.863 21.344 1.00 97.75 71 ARG A O 1
ATOM 596 N N . LEU A 1 72 ? -6.527 -1.851 19.229 1.00 97.75 72 LEU A N 1
ATOM 597 C CA . LEU A 1 72 ? -7.763 -1.127 19.510 1.00 97.75 72 LEU A CA 1
ATOM 598 C C . LEU A 1 72 ? -8.666 -1.897 20.484 1.00 97.75 72 LEU A C 1
ATOM 600 O O . LEU A 1 72 ? -9.096 -1.334 21.487 1.00 97.75 72 LEU A O 1
ATOM 604 N N . ILE A 1 73 ? -8.913 -3.186 20.231 1.00 97.62 73 ILE A N 1
ATOM 605 C CA . ILE A 1 73 ? -9.758 -4.037 21.085 1.00 97.62 73 ILE A CA 1
ATOM 606 C C . ILE A 1 73 ? -9.195 -4.114 22.506 1.00 97.62 73 ILE A C 1
ATOM 608 O O . ILE A 1 73 ? -9.945 -3.950 23.472 1.00 97.62 73 ILE A O 1
ATOM 612 N N . LEU A 1 74 ? -7.884 -4.336 22.645 1.00 97.88 74 LEU A N 1
ATOM 613 C CA . LEU A 1 74 ? -7.222 -4.357 23.950 1.00 97.88 74 LEU A CA 1
ATOM 614 C C . LEU A 1 74 ? -7.388 -3.015 24.662 1.00 97.88 74 LEU A C 1
ATOM 616 O O . LEU A 1 74 ? -7.810 -2.986 25.816 1.00 97.88 74 LEU A O 1
ATOM 620 N N . LYS A 1 75 ? -7.146 -1.902 23.959 1.00 97.75 75 LYS A N 1
ATOM 621 C CA . LYS A 1 75 ? -7.233 -0.571 24.558 1.00 97.75 75 LYS A CA 1
ATOM 622 C C . LYS A 1 75 ? -8.646 -0.218 25.014 1.00 97.75 75 LYS A C 1
ATOM 624 O O . LYS A 1 75 ? -8.825 0.309 26.108 1.00 97.75 75 LYS A O 1
ATOM 629 N N . LEU A 1 76 ? -9.657 -0.532 24.208 1.00 97.88 76 LEU A N 1
ATOM 630 C CA . LEU A 1 76 ? -11.058 -0.326 24.578 1.00 97.88 76 LEU A CA 1
ATOM 631 C C . LEU A 1 76 ? -11.469 -1.217 25.755 1.00 97.88 76 LEU A C 1
ATOM 633 O O . LEU A 1 76 ? -12.203 -0.761 26.631 1.00 97.88 76 LEU A O 1
ATOM 637 N N . SER A 1 77 ? -10.957 -2.450 25.815 1.00 97.12 77 SER A N 1
ATOM 638 C CA . SER A 1 77 ? -11.200 -3.370 26.932 1.00 97.12 77 SER A CA 1
ATOM 639 C C . SER A 1 77 ? -10.590 -2.854 28.239 1.00 97.12 77 SER A C 1
ATOM 641 O O . SER A 1 77 ? -11.268 -2.857 29.262 1.00 97.12 77 SER A O 1
ATOM 643 N N . GLU A 1 78 ? -9.352 -2.345 28.205 1.00 97.00 78 GLU A N 1
ATOM 644 C CA . GLU A 1 78 ? -8.696 -1.692 29.353 1.00 97.00 78 GLU A CA 1
ATOM 645 C C . GLU A 1 78 ? -9.495 -0.488 29.875 1.00 97.00 78 GLU A C 1
ATOM 647 O O . GLU A 1 78 ? -9.553 -0.253 31.079 1.00 97.00 78 GLU A O 1
ATOM 652 N N . LEU A 1 79 ? -10.116 0.273 28.969 1.00 96.88 79 LEU A N 1
ATOM 653 C CA . LEU A 1 79 ? -10.936 1.442 29.293 1.00 96.88 79 LEU A CA 1
ATOM 654 C C . LEU A 1 79 ? -12.383 1.088 29.682 1.00 96.88 79 LEU A C 1
ATOM 656 O O . LEU A 1 79 ? -13.159 1.988 29.995 1.00 96.88 79 LEU A O 1
ATOM 660 N N . GLY A 1 80 ? -12.772 -0.191 29.629 1.00 96.62 80 GLY A N 1
ATOM 661 C CA . GLY A 1 80 ? -14.149 -0.631 29.878 1.00 96.62 80 GLY A CA 1
ATOM 662 C C . GLY A 1 80 ? -15.164 -0.175 28.820 1.00 96.62 80 GLY A C 1
ATOM 663 O O . GLY A 1 80 ? -16.366 -0.198 29.070 1.00 96.62 80 GLY A O 1
ATOM 664 N N . ARG A 1 81 ? -14.708 0.242 27.632 1.00 97.38 81 ARG A N 1
ATOM 665 C CA . ARG A 1 81 ? -15.537 0.752 26.524 1.00 97.38 81 ARG A CA 1
ATOM 666 C C . ARG A 1 81 ? -16.041 -0.389 25.634 1.00 97.38 81 ARG A C 1
ATOM 668 O O . ARG A 1 81 ? -15.773 -0.428 24.436 1.00 97.38 81 ARG A O 1
ATOM 675 N N . THR A 1 82 ? -16.738 -1.363 26.219 1.00 95.44 82 THR A N 1
ATOM 676 C CA . THR A 1 82 ? -17.144 -2.591 25.508 1.00 95.44 82 THR A CA 1
ATOM 677 C C . THR A 1 82 ? -18.166 -2.334 24.392 1.00 95.44 82 THR A C 1
ATOM 679 O O . THR A 1 82 ? -18.092 -2.980 23.347 1.00 95.44 82 THR A O 1
ATOM 682 N N . ASP A 1 83 ? -19.060 -1.355 24.555 1.00 97.00 83 ASP A N 1
ATOM 683 C CA . ASP A 1 83 ? -20.022 -0.965 23.509 1.00 97.00 83 ASP A CA 1
ATOM 684 C C . ASP A 1 83 ? -19.320 -0.426 22.252 1.00 97.00 83 ASP A C 1
ATOM 686 O O . ASP A 1 83 ? -19.725 -0.723 21.124 1.00 97.00 83 ASP A O 1
ATOM 690 N N . ASP A 1 84 ? -18.210 0.294 22.435 1.00 97.69 84 ASP A N 1
ATOM 691 C CA . ASP A 1 84 ? -17.423 0.836 21.328 1.00 97.69 84 ASP A CA 1
ATOM 692 C C . ASP A 1 84 ? -16.718 -0.269 20.539 1.00 97.69 84 ASP A C 1
ATOM 694 O O . ASP A 1 84 ? -16.565 -0.136 19.328 1.00 97.69 84 ASP A O 1
ATOM 698 N N . ILE A 1 85 ? -16.361 -1.391 21.177 1.00 96.50 85 ILE A N 1
ATOM 699 C CA . ILE A 1 85 ? -15.821 -2.572 20.482 1.00 96.50 85 ILE A CA 1
ATOM 700 C C . ILE A 1 85 ? -16.866 -3.128 19.511 1.00 96.50 85 ILE A C 1
ATOM 702 O O . ILE A 1 85 ? -16.560 -3.378 18.344 1.00 96.50 85 ILE A O 1
ATOM 706 N N . LEU A 1 86 ? -18.107 -3.301 19.978 1.00 96.31 86 LEU A N 1
ATOM 707 C CA . LEU A 1 86 ? -19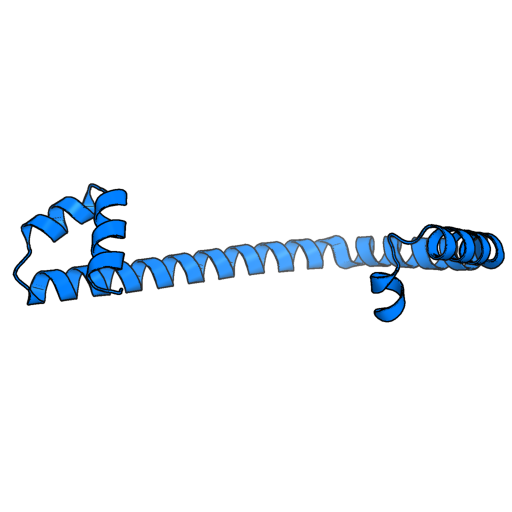.196 -3.820 19.148 1.00 96.31 86 LEU A CA 1
ATOM 708 C C . LEU A 1 86 ? -19.527 -2.870 18.000 1.00 96.31 86 LEU A C 1
ATOM 710 O O . LEU A 1 86 ? -19.716 -3.317 16.867 1.00 96.31 86 LEU A O 1
ATOM 714 N N . LYS A 1 87 ? -19.564 -1.565 18.279 1.00 97.56 87 LYS A N 1
ATOM 715 C CA . LYS A 1 87 ? -19.837 -0.551 17.264 1.00 97.56 87 LYS A CA 1
ATOM 716 C C . LYS A 1 87 ? -18.709 -0.466 16.236 1.00 97.56 87 LYS A C 1
ATOM 718 O O . LYS A 1 87 ? -18.988 -0.488 15.043 1.00 97.56 87 LYS A O 1
ATOM 723 N N . ALA A 1 88 ? -17.448 -0.455 16.667 1.00 97.31 88 ALA A N 1
ATOM 724 C CA . ALA A 1 88 ? -16.284 -0.430 15.779 1.00 97.31 88 ALA A CA 1
ATOM 725 C C . ALA A 1 88 ? -16.175 -1.686 14.902 1.00 97.31 88 ALA A C 1
ATOM 727 O O . ALA A 1 88 ? -15.673 -1.618 13.785 1.00 97.31 88 ALA A O 1
ATOM 728 N N . ALA A 1 89 ? -16.654 -2.838 15.379 1.00 95.56 89 ALA A N 1
ATOM 729 C CA . ALA A 1 89 ? -16.697 -4.060 14.577 1.00 95.56 89 ALA A CA 1
ATOM 730 C C . ALA A 1 89 ? -17.717 -3.992 13.423 1.00 95.56 89 ALA A C 1
ATOM 732 O O . ALA A 1 89 ? -17.568 -4.715 12.439 1.00 95.56 89 ALA A O 1
ATOM 733 N N . GLN A 1 90 ? -18.751 -3.151 13.538 1.00 96.88 90 GLN A N 1
ATOM 734 C CA . GLN A 1 90 ? -19.823 -3.007 12.543 1.00 96.88 90 GLN A CA 1
ATOM 735 C C . GLN A 1 90 ? -19.682 -1.742 11.686 1.00 96.88 90 GLN A C 1
ATOM 737 O O . GLN A 1 90 ? -20.215 -1.693 10.579 1.00 96.88 90 GLN A O 1
ATOM 742 N N . ASP A 1 91 ? -18.966 -0.734 12.183 1.00 97.88 91 ASP A N 1
ATOM 743 C CA . ASP A 1 91 ? -18.787 0.565 11.542 1.00 97.88 91 ASP A CA 1
ATOM 744 C C . ASP A 1 91 ? -17.288 0.881 11.368 1.00 97.88 91 ASP A C 1
ATOM 746 O O . ASP A 1 91 ? -16.631 1.347 12.307 1.00 97.88 91 ASP A O 1
ATOM 750 N N . PRO A 1 92 ? -16.737 0.661 10.158 1.00 96.38 92 PRO A N 1
ATOM 751 C CA . PRO A 1 92 ? -15.340 0.959 9.853 1.00 96.38 92 PRO A CA 1
ATOM 752 C C . PRO A 1 92 ? -14.968 2.438 10.014 1.00 96.38 92 PRO A C 1
ATOM 754 O O . PRO A 1 92 ? -13.841 2.749 10.393 1.00 96.38 92 PRO A O 1
ATOM 757 N N . ALA A 1 93 ? -15.894 3.367 9.754 1.00 97.75 93 ALA A N 1
ATOM 758 C CA . ALA A 1 93 ? -15.612 4.793 9.904 1.00 97.75 93 ALA A CA 1
ATOM 759 C C . ALA A 1 93 ? -15.480 5.160 11.387 1.00 97.75 93 ALA A C 1
ATOM 761 O O . ALA A 1 93 ? -14.592 5.922 11.771 1.00 97.75 93 ALA A O 1
ATOM 762 N N . TYR A 1 94 ? -16.328 4.571 12.232 1.00 98.00 94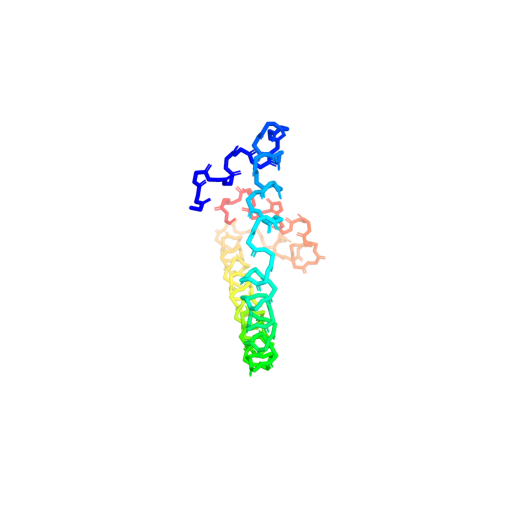 TYR A N 1
ATOM 763 C CA . TYR A 1 94 ? -16.218 4.712 13.680 1.00 98.00 94 TYR A CA 1
ATOM 764 C C . TYR A 1 94 ? -14.954 4.038 14.235 1.00 98.00 94 TYR A C 1
ATOM 766 O O . TYR A 1 94 ? -14.277 4.605 15.091 1.00 98.00 94 TYR A O 1
ATOM 774 N N . GLN A 1 95 ? -14.575 2.872 13.705 1.00 97.88 95 GLN A N 1
ATOM 775 C CA . GLN A 1 95 ? -13.305 2.217 14.029 1.00 97.88 95 GLN A CA 1
ATOM 776 C C . GLN A 1 95 ? -12.102 3.125 13.735 1.00 97.88 95 GLN A C 1
ATOM 778 O O . GLN A 1 95 ? -11.229 3.277 14.587 1.00 97.88 95 GLN A O 1
ATOM 783 N N . GLU A 1 96 ? -12.074 3.778 12.571 1.00 97.25 96 GLU A N 1
ATOM 784 C CA . GLU A 1 96 ? -10.997 4.703 12.202 1.00 97.25 96 GLU A CA 1
ATOM 785 C C . GLU A 1 96 ? -10.966 5.951 13.101 1.00 97.25 96 GLU A C 1
ATOM 787 O O . GLU A 1 96 ? -9.894 6.448 13.453 1.00 97.25 96 GLU A O 1
ATOM 792 N N . GLN A 1 97 ? -12.133 6.452 13.516 1.00 97.75 97 GLN A N 1
ATOM 793 C CA . GLN A 1 97 ? -12.216 7.535 14.499 1.00 97.75 97 GLN A CA 1
ATOM 794 C C . GLN A 1 97 ? -11.595 7.131 15.839 1.00 97.75 97 GLN A C 1
ATOM 796 O O . GLN A 1 97 ? -10.813 7.904 16.388 1.00 97.75 97 GLN A O 1
ATOM 801 N N . LEU A 1 98 ? -11.886 5.926 16.334 1.00 97.69 98 LEU A N 1
ATOM 802 C CA . LEU A 1 98 ? -11.319 5.423 17.586 1.00 97.69 98 LEU A CA 1
ATOM 803 C C . LEU A 1 98 ? -9.812 5.169 17.490 1.00 97.69 98 LEU A C 1
ATOM 805 O O . LEU A 1 98 ? -9.094 5.456 18.445 1.00 97.69 98 LEU A O 1
ATOM 809 N N . LEU A 1 99 ? -9.318 4.676 16.346 1.00 97.12 99 LEU A N 1
ATOM 810 C CA . LEU A 1 99 ? -7.877 4.557 16.098 1.00 97.12 99 LEU A CA 1
ATOM 811 C C . LEU A 1 99 ? -7.199 5.931 16.222 1.00 97.12 99 LEU A C 1
ATOM 813 O O . LEU A 1 99 ? -6.240 6.079 16.975 1.00 97.12 99 LEU A O 1
ATOM 817 N N . LYS A 1 100 ? -7.762 6.974 15.597 1.00 97.19 100 LYS A N 1
ATOM 818 C CA . LYS A 1 100 ? -7.246 8.352 15.710 1.00 97.19 100 LYS A CA 1
ATOM 819 C C . LYS A 1 100 ? -7.333 8.904 17.134 1.00 97.19 100 LYS A C 1
ATOM 821 O O . LYS A 1 100 ? -6.368 9.508 17.602 1.00 97.19 100 LYS A O 1
ATOM 826 N N . GLU A 1 101 ? -8.466 8.703 17.808 1.00 96.62 101 GLU A N 1
ATOM 827 C CA . GLU A 1 101 ? -8.715 9.153 19.185 1.00 96.62 101 GLU A CA 1
ATOM 828 C C . GLU A 1 101 ? -7.702 8.553 20.167 1.00 96.62 101 GLU A C 1
ATOM 830 O O . GLU A 1 101 ? -7.174 9.254 21.027 1.00 96.62 101 GLU A O 1
ATOM 835 N N . LEU A 1 102 ? -7.407 7.261 20.019 1.00 95.31 102 LEU A N 1
ATOM 836 C CA . LEU A 1 102 ? -6.505 6.518 20.897 1.00 95.31 102 LEU A CA 1
ATOM 837 C C . LEU A 1 102 ? -5.042 6.549 20.426 1.00 95.31 102 LEU A C 1
ATOM 839 O O . LEU A 1 102 ? -4.193 5.913 21.055 1.00 95.31 102 LEU A O 1
ATOM 843 N N . HIS A 1 103 ? -4.751 7.299 19.356 1.00 93.88 103 HIS A N 1
ATOM 844 C CA . HIS A 1 103 ? -3.433 7.421 18.728 1.00 93.88 103 HIS A CA 1
ATOM 845 C C . HIS A 1 103 ? -2.825 6.065 18.339 1.00 93.88 103 HIS A C 1
ATOM 847 O O . HIS A 1 103 ? -1.637 5.807 18.568 1.00 93.88 103 HIS A O 1
ATOM 853 N N . LEU A 1 104 ? -3.670 5.191 17.786 1.00 90.00 104 LEU A N 1
ATOM 854 C CA . LEU A 1 104 ? -3.319 3.854 17.329 1.00 90.00 104 LEU A CA 1
ATOM 855 C C . LEU A 1 104 ? -3.177 3.766 15.811 1.00 90.00 104 LEU A C 1
ATOM 857 O O . LEU A 1 104 ? -3.750 4.609 15.092 1.00 90.00 104 LEU A O 1
#